Protein AF-A0A7V5VJK3-F1 (afdb_monomer)

Structure (mmCIF, N/CA/C/O backbone):
data_AF-A0A7V5VJK3-F1
#
_entry.id   AF-A0A7V5VJK3-F1
#
loop_
_atom_site.group_PDB
_atom_site.id
_atom_site.type_symbol
_atom_site.label_atom_id
_atom_site.label_alt_id
_atom_site.label_comp_id
_atom_site.label_asym_id
_atom_site.label_entity_id
_atom_site.label_seq_id
_atom_site.pdbx_PDB_ins_code
_atom_site.Cartn_x
_atom_site.Cartn_y
_atom_site.Cartn_z
_atom_site.occupancy
_atom_site.B_iso_or_equiv
_atom_site.auth_seq_id
_atom_site.auth_comp_id
_atom_site.auth_asym_id
_atom_site.auth_atom_id
_atom_site.pdbx_PDB_model_num
ATOM 1 N N . MET A 1 1 ? -0.847 -10.893 2.875 1.00 89.81 1 MET A N 1
ATOM 2 C CA . MET A 1 1 ? -0.727 -10.102 1.629 1.00 89.81 1 MET A CA 1
ATOM 3 C C . MET A 1 1 ? 0.327 -10.731 0.725 1.00 89.81 1 MET A C 1
ATOM 5 O O . MET A 1 1 ? 1.360 -11.144 1.244 1.00 89.81 1 MET A O 1
ATOM 9 N N . LYS A 1 2 ? 0.098 -10.807 -0.590 1.00 94.25 2 LYS A N 1
ATOM 10 C CA . LYS A 1 2 ? 1.058 -11.355 -1.572 1.00 94.25 2 LYS A CA 1
ATOM 11 C C . LYS A 1 2 ? 1.403 -10.310 -2.643 1.00 94.25 2 LYS A C 1
ATOM 13 O O . LYS A 1 2 ? 0.717 -9.301 -2.771 1.00 94.25 2 LYS A O 1
ATOM 18 N N . PHE A 1 3 ? 2.493 -10.538 -3.374 1.00 97.00 3 PHE A N 1
ATOM 19 C CA . PHE A 1 3 ? 2.902 -9.752 -4.549 1.00 97.00 3 PHE A CA 1
ATOM 20 C C . PHE A 1 3 ? 3.316 -10.755 -5.639 1.00 97.00 3 PHE A C 1
ATOM 22 O O . PHE A 1 3 ? 4.485 -11.137 -5.682 1.00 97.00 3 PHE A O 1
ATOM 29 N N . PRO A 1 4 ? 2.345 -11.325 -6.377 1.00 96.88 4 PRO A N 1
ATOM 30 C CA . PRO A 1 4 ? 2.547 -12.589 -7.090 1.00 96.88 4 PRO A CA 1
ATOM 31 C C . PRO A 1 4 ? 3.161 -12.434 -8.486 1.00 96.88 4 PRO A C 1
ATOM 33 O O . PRO A 1 4 ? 3.700 -13.398 -9.019 1.00 96.88 4 PRO A O 1
ATOM 36 N N . VAL A 1 5 ? 3.077 -11.245 -9.088 1.00 97.44 5 VAL A N 1
ATOM 37 C CA . VAL A 1 5 ? 3.511 -11.014 -10.471 1.00 97.44 5 VAL A CA 1
ATOM 38 C C . VAL A 1 5 ? 4.935 -10.462 -10.485 1.00 97.44 5 VAL A C 1
ATOM 40 O O . VAL A 1 5 ? 5.184 -9.356 -9.996 1.00 97.44 5 VAL A O 1
ATOM 43 N N . ALA A 1 6 ? 5.868 -11.222 -11.061 1.00 96.31 6 ALA A N 1
ATOM 44 C CA . ALA A 1 6 ? 7.217 -10.744 -11.354 1.00 96.31 6 ALA A CA 1
ATOM 45 C C . ALA A 1 6 ? 7.194 -9.705 -12.489 1.00 96.31 6 ALA A C 1
ATOM 47 O O . ALA A 1 6 ? 6.340 -9.757 -13.373 1.00 96.31 6 ALA A O 1
ATOM 48 N N . GLY A 1 7 ? 8.129 -8.758 -12.476 1.00 97.00 7 GLY A N 1
ATOM 49 C CA . GLY A 1 7 ? 8.173 -7.682 -13.463 1.00 97.00 7 GLY A CA 1
ATOM 50 C C . GLY A 1 7 ? 9.153 -6.582 -13.075 1.00 97.00 7 GLY A C 1
ATOM 51 O O . GLY A 1 7 ? 10.074 -6.810 -12.293 1.00 97.00 7 GLY A O 1
ATOM 52 N N . SER A 1 8 ? 8.943 -5.382 -13.618 1.00 97.69 8 SER A N 1
ATOM 53 C CA . SER A 1 8 ? 9.831 -4.227 -13.416 1.00 97.69 8 SER A CA 1
ATOM 54 C C . SER A 1 8 ? 9.881 -3.735 -11.969 1.00 97.69 8 SER A C 1
ATOM 56 O O . SER A 1 8 ? 10.835 -3.071 -11.575 1.00 97.69 8 SER A O 1
ATOM 58 N N . ASN A 1 9 ? 8.841 -4.030 -11.184 1.00 98.12 9 ASN A N 1
ATOM 59 C CA . ASN A 1 9 ? 8.584 -3.480 -9.853 1.00 98.12 9 ASN A CA 1
ATOM 60 C C . ASN A 1 9 ? 8.499 -1.947 -9.840 1.00 98.12 9 ASN A C 1
ATOM 62 O O . ASN A 1 9 ? 8.564 -1.334 -8.775 1.00 98.12 9 ASN A O 1
ATOM 66 N N . THR A 1 10 ? 8.359 -1.317 -11.007 1.00 98.50 10 THR A N 1
ATOM 67 C CA . THR A 1 10 ? 8.289 0.136 -11.134 1.00 98.50 10 THR A CA 1
ATOM 68 C C . THR A 1 10 ? 6.913 0.623 -10.732 1.00 98.50 10 THR A C 1
ATOM 70 O O . THR A 1 10 ? 5.905 0.119 -11.231 1.00 98.50 10 THR A O 1
ATOM 73 N N . VAL A 1 11 ? 6.873 1.636 -9.864 1.00 98.56 11 VAL A N 1
ATOM 74 C CA . VAL A 1 11 ? 5.638 2.380 -9.612 1.00 98.56 11 VAL A CA 1
ATOM 75 C C . VAL A 1 11 ? 5.440 3.375 -10.754 1.00 98.56 11 VAL A C 1
ATOM 77 O O . VAL A 1 11 ? 6.137 4.387 -10.849 1.00 98.56 11 VAL A O 1
ATOM 80 N N . GLU A 1 12 ? 4.510 3.077 -11.650 1.00 98.56 12 GLU A N 1
ATOM 81 C CA . GLU A 1 12 ? 4.280 3.861 -12.861 1.00 98.56 12 GLU A CA 1
ATOM 82 C C . GLU A 1 12 ? 3.455 5.131 -12.604 1.00 98.56 12 GLU A C 1
ATOM 84 O O . GLU A 1 12 ? 2.746 5.292 -11.602 1.00 98.56 12 GLU A O 1
ATOM 89 N N . LYS A 1 13 ? 3.524 6.071 -13.553 1.00 97.50 13 LYS A N 1
ATOM 90 C CA . LYS A 1 13 ? 2.680 7.269 -13.539 1.00 97.50 13 LYS A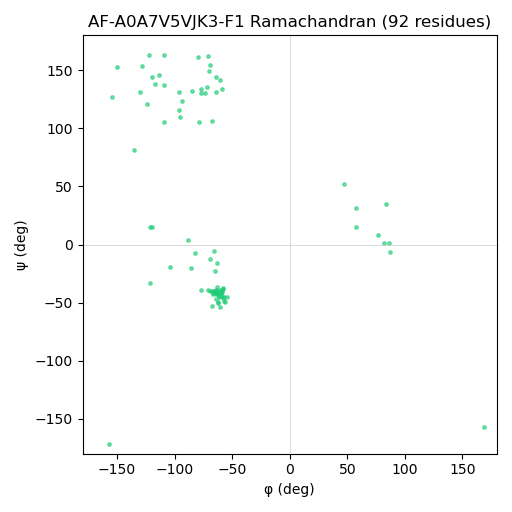 CA 1
ATOM 91 C C . LYS A 1 13 ? 1.202 6.857 -13.562 1.00 97.50 13 LYS A C 1
ATOM 93 O O . LYS A 1 13 ? 0.790 6.024 -14.357 1.00 97.50 13 LYS A O 1
ATOM 98 N N . GLY A 1 14 ? 0.391 7.470 -12.700 1.00 96.88 14 GLY A N 1
ATOM 99 C CA . GLY A 1 14 ? -1.039 7.149 -12.585 1.00 96.88 14 GLY A CA 1
ATOM 100 C C . GLY A 1 14 ? -1.369 5.982 -11.645 1.00 96.88 14 GLY A C 1
ATOM 101 O O . GLY A 1 14 ? -2.550 5.681 -11.474 1.00 96.88 14 GLY A O 1
ATOM 102 N N . PHE A 1 15 ? -0.356 5.386 -11.008 1.00 97.88 15 PHE A N 1
ATOM 103 C CA . PHE A 1 15 ? -0.465 4.427 -9.905 1.00 97.88 15 PHE A CA 1
ATOM 104 C C . PHE A 1 15 ? 0.018 5.070 -8.591 1.00 97.88 15 PHE A C 1
ATOM 106 O O . PHE A 1 15 ? 0.658 6.124 -8.644 1.00 97.88 15 PHE A O 1
ATOM 113 N N . PRO A 1 16 ? -0.286 4.535 -7.399 1.00 98.12 16 PRO A N 1
ATOM 114 C CA . PRO A 1 16 ? -1.046 3.316 -7.131 1.00 98.12 16 PRO A CA 1
ATOM 115 C C . PRO A 1 16 ? -2.538 3.425 -7.473 1.00 98.12 16 PRO A C 1
ATOM 117 O O . PRO A 1 16 ? -3.100 4.519 -7.476 1.00 98.12 16 PRO A O 1
ATOM 120 N N . ARG A 1 17 ? -3.181 2.286 -7.760 1.00 98.25 17 ARG A N 1
ATOM 121 C CA . ARG A 1 17 ? -4.642 2.180 -7.926 1.00 98.25 17 ARG A CA 1
ATOM 122 C C . ARG A 1 17 ? -5.180 1.031 -7.093 1.00 98.25 17 ARG A C 1
ATOM 124 O O . ARG A 1 17 ? -4.657 -0.077 -7.177 1.00 98.25 17 ARG A O 1
ATOM 131 N N . TYR A 1 18 ? -6.231 1.287 -6.326 1.00 98.44 18 TYR A N 1
ATOM 132 C CA . TYR A 1 18 ? -6.905 0.257 -5.548 1.00 98.44 18 TYR A CA 1
ATOM 133 C C . TYR A 1 18 ? -8.124 -0.282 -6.292 1.00 98.44 18 TYR A C 1
ATOM 135 O O . TYR A 1 18 ? -8.943 0.497 -6.774 1.00 98.44 18 TYR A O 1
ATOM 143 N N . ALA A 1 19 ? -8.248 -1.605 -6.376 1.00 98.00 19 ALA A N 1
ATOM 144 C CA . ALA A 1 19 ? -9.427 -2.273 -6.915 1.00 98.00 19 ALA A CA 1
ATOM 145 C C . ALA A 1 19 ? -9.554 -3.683 -6.325 1.00 98.00 19 ALA A C 1
ATOM 147 O O . ALA A 1 19 ? -8.610 -4.466 -6.406 1.00 98.00 19 ALA A O 1
ATOM 148 N N . ALA A 1 20 ? -10.721 -4.009 -5.759 1.00 95.81 20 ALA A N 1
ATOM 149 C CA . ALA A 1 20 ? -11.081 -5.356 -5.297 1.00 95.81 20 ALA A CA 1
ATOM 150 C C . ALA A 1 20 ? -9.990 -6.047 -4.445 1.00 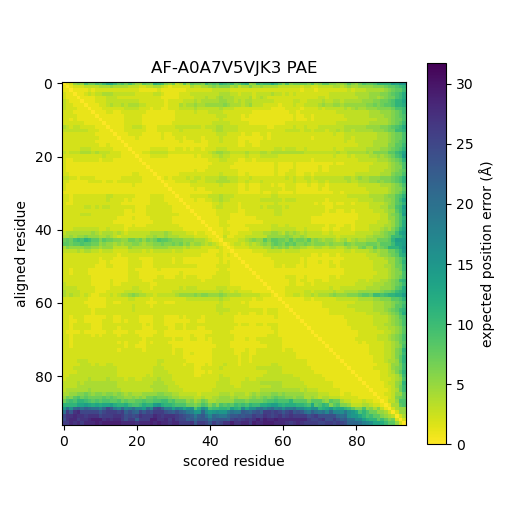95.81 20 ALA A C 1
ATOM 152 O O . ALA A 1 20 ? -9.545 -7.154 -4.749 1.00 95.81 20 ALA A O 1
ATOM 153 N N . GLY A 1 21 ? -9.505 -5.375 -3.395 1.00 96.94 21 GLY A N 1
ATOM 154 C CA . GLY A 1 21 ? -8.483 -5.946 -2.510 1.00 96.94 21 GLY A CA 1
ATOM 155 C C . GLY A 1 21 ? -7.059 -5.946 -3.076 1.00 96.94 21 GLY A C 1
ATOM 156 O O . GLY A 1 21 ? -6.163 -6.550 -2.473 1.00 96.94 21 GLY A O 1
ATOM 157 N N . ARG A 1 22 ? -6.839 -5.296 -4.228 1.00 98.44 22 ARG A N 1
ATOM 158 C CA . ARG A 1 22 ? -5.538 -5.188 -4.894 1.00 98.44 22 ARG A CA 1
ATOM 159 C C . ARG A 1 22 ? -5.069 -3.745 -4.986 1.00 98.44 22 ARG A C 1
ATOM 161 O O . ARG A 1 22 ? -5.847 -2.864 -5.342 1.00 98.44 22 ARG A O 1
ATOM 168 N N . VAL A 1 23 ? -3.780 -3.526 -4.734 1.00 98.56 23 VAL A N 1
ATOM 169 C CA . VAL A 1 23 ? -3.089 -2.254 -4.985 1.00 98.56 23 VAL A CA 1
ATOM 170 C C . VAL A 1 23 ? -2.141 -2.441 -6.158 1.00 98.56 23 VAL A C 1
ATOM 172 O O . VAL A 1 23 ? -1.086 -3.056 -6.018 1.00 98.56 23 VAL A O 1
ATOM 175 N N . TRP A 1 24 ? -2.521 -1.908 -7.310 1.00 98.69 24 TRP A N 1
ATOM 176 C CA . TRP A 1 24 ? -1.716 -1.920 -8.524 1.00 98.69 24 TRP A CA 1
ATOM 177 C C . TRP A 1 24 ? -0.620 -0.868 -8.439 1.00 98.69 24 TRP A C 1
ATOM 179 O O . TRP A 1 24 ? -0.902 0.273 -8.073 1.00 98.69 24 TRP A O 1
ATOM 189 N N . ILE A 1 25 ? 0.606 -1.242 -8.801 1.00 98.56 25 ILE A N 1
ATOM 190 C CA . ILE A 1 25 ? 1.743 -0.312 -8.900 1.00 98.56 25 ILE A CA 1
ATOM 191 C C . ILE A 1 25 ? 2.089 0.039 -10.351 1.00 98.56 25 ILE A C 1
ATOM 193 O O . ILE A 1 25 ? 2.721 1.061 -10.597 1.00 98.56 25 ILE A O 1
ATOM 197 N N . ASN A 1 26 ? 1.646 -0.788 -11.295 1.00 98.56 26 ASN A N 1
ATOM 198 C CA . ASN A 1 26 ? 1.736 -0.595 -12.737 1.00 98.56 26 ASN A CA 1
ATOM 199 C C . ASN A 1 26 ? 0.643 -1.429 -13.431 1.00 98.56 26 ASN A C 1
ATOM 201 O O . ASN A 1 26 ? -0.223 -1.995 -12.760 1.00 98.56 26 ASN A O 1
ATOM 205 N N . GLY A 1 27 ? 0.669 -1.509 -14.764 1.00 98.12 27 GLY A N 1
ATOM 206 C CA . GLY A 1 27 ? -0.328 -2.253 -15.544 1.00 98.12 27 GLY A CA 1
ATOM 207 C C . GLY A 1 27 ? -0.378 -3.771 -15.304 1.00 98.12 27 GLY A C 1
ATOM 208 O O . GLY A 1 27 ? -1.370 -4.394 -15.669 1.00 98.12 27 GLY A O 1
ATOM 209 N N . ALA A 1 28 ? 0.649 -4.371 -14.693 1.00 98.00 28 ALA A N 1
ATOM 210 C CA . ALA A 1 28 ? 0.760 -5.826 -14.532 1.00 98.00 28 ALA A CA 1
ATOM 211 C C . ALA A 1 28 ? 0.869 -6.284 -13.069 1.00 98.00 28 ALA A C 1
ATOM 213 O O . ALA A 1 28 ? 0.399 -7.364 -12.715 1.00 98.00 28 ALA A O 1
ATOM 214 N N . GLN A 1 29 ? 1.499 -5.483 -12.214 1.00 98.62 29 GLN A N 1
ATOM 215 C CA . GLN A 1 29 ? 1.910 -5.881 -10.875 1.00 98.62 29 GLN A CA 1
ATOM 216 C C . GLN A 1 29 ? 1.073 -5.198 -9.801 1.00 98.62 29 GLN A C 1
ATOM 218 O O . GLN A 1 29 ? 0.804 -3.992 -9.839 1.00 98.62 29 GLN A O 1
ATOM 223 N N . TYR A 1 30 ? 0.703 -5.987 -8.797 1.00 98.69 30 TYR A N 1
ATOM 224 C CA . TYR A 1 30 ? -0.141 -5.548 -7.702 1.00 98.69 30 TYR A CA 1
ATOM 225 C C . TYR A 1 30 ? 0.162 -6.299 -6.408 1.00 98.69 30 TYR A C 1
ATOM 227 O O . TYR A 1 30 ? 0.577 -7.459 -6.407 1.00 98.69 30 TYR A O 1
ATOM 235 N N . PHE A 1 31 ? -0.105 -5.637 -5.290 1.00 98.50 31 PHE A N 1
ATOM 236 C CA . PHE A 1 31 ? -0.225 -6.279 -3.988 1.00 98.50 31 PHE A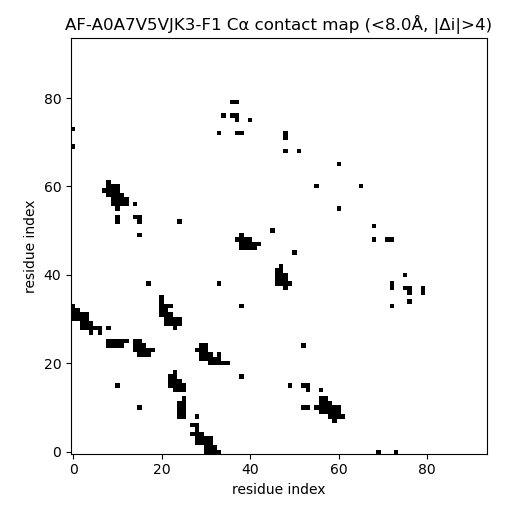 CA 1
ATOM 237 C C . PHE A 1 31 ? -1.648 -6.799 -3.814 1.00 98.50 31 P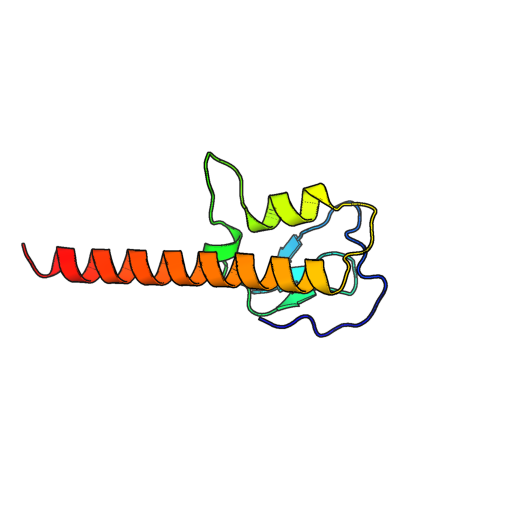HE A C 1
ATOM 239 O O . PHE A 1 31 ? -2.591 -6.052 -4.052 1.00 98.50 31 PHE A O 1
ATOM 246 N N . GLU A 1 32 ? -1.818 -8.048 -3.388 1.00 97.81 32 GLU A N 1
ATOM 247 C CA . GLU A 1 32 ? -3.133 -8.655 -3.144 1.00 97.81 32 GLU A CA 1
ATOM 248 C C . GLU A 1 32 ? -3.375 -8.979 -1.670 1.00 97.81 32 GLU A C 1
ATOM 250 O O . GLU A 1 32 ? -2.462 -9.372 -0.932 1.00 97.81 32 GLU A O 1
ATOM 255 N N . GLY A 1 33 ? -4.636 -8.851 -1.257 1.00 96.75 33 GLY A N 1
ATOM 256 C CA . GLY A 1 33 ? -5.053 -9.005 0.134 1.00 96.75 33 GLY A CA 1
ATOM 257 C C . GLY A 1 33 ? -4.864 -7.721 0.939 1.00 96.75 33 GLY A C 1
ATOM 258 O O . GLY A 1 33 ? -4.493 -7.790 2.108 1.00 96.75 33 GLY A O 1
ATOM 259 N N . VAL A 1 34 ? -5.064 -6.562 0.305 1.00 97.62 34 VAL A N 1
ATOM 260 C CA . VAL A 1 34 ? -5.092 -5.254 0.970 1.00 97.62 34 VAL A CA 1
ATOM 261 C C . VAL A 1 34 ? -6.549 -4.912 1.279 1.00 97.62 34 VAL A C 1
ATOM 263 O O . VAL A 1 34 ? -7.333 -4.654 0.365 1.00 97.62 34 VAL A O 1
ATOM 266 N N . GLY A 1 35 ? -6.931 -4.922 2.557 1.00 97.44 35 GLY A N 1
ATOM 267 C CA . GLY A 1 35 ? -8.282 -4.533 2.973 1.00 97.44 35 GLY A CA 1
ATOM 268 C C . GLY A 1 35 ? -8.570 -3.062 2.659 1.00 97.44 35 GLY A C 1
ATOM 269 O O . GLY A 1 35 ? -7.679 -2.220 2.773 1.00 97.44 35 GLY A O 1
ATOM 270 N N . GLU A 1 36 ? -9.809 -2.740 2.278 1.00 97.62 36 GLU A N 1
ATOM 271 C CA . GLU A 1 36 ? -10.187 -1.366 1.908 1.00 97.62 36 GLU A CA 1
ATOM 272 C C . GLU A 1 36 ? -9.959 -0.388 3.067 1.00 97.62 36 GLU A C 1
ATOM 274 O O . GLU A 1 36 ? -9.419 0.697 2.865 1.00 97.62 36 GLU A O 1
ATOM 279 N N . ALA A 1 37 ? -10.291 -0.800 4.295 1.00 97.19 37 ALA A N 1
ATOM 280 C CA . ALA A 1 37 ? -10.066 0.006 5.489 1.00 97.19 37 ALA A CA 1
ATOM 281 C C . ALA A 1 37 ? -8.577 0.341 5.688 1.00 97.19 37 ALA A C 1
ATOM 283 O O . ALA A 1 37 ? -8.246 1.490 5.962 1.00 97.19 37 ALA A O 1
ATOM 284 N N . ALA A 1 38 ? -7.670 -0.621 5.472 1.00 97.56 38 ALA A N 1
ATOM 285 C CA . ALA A 1 38 ? -6.228 -0.383 5.559 1.00 97.56 38 ALA A CA 1
ATOM 286 C C . ALA A 1 38 ? -5.732 0.545 4.437 1.00 97.56 38 ALA A C 1
ATOM 288 O O . ALA A 1 38 ? -4.922 1.433 4.686 1.00 97.56 38 ALA A O 1
ATOM 289 N N . TRP A 1 39 ? -6.249 0.386 3.212 1.00 97.88 39 TRP A N 1
ATOM 290 C CA . TRP A 1 39 ? -5.935 1.274 2.087 1.00 97.88 39 TRP A CA 1
ATOM 291 C C . TRP A 1 39 ? -6.376 2.724 2.340 1.00 97.88 39 TRP A C 1
ATOM 293 O O . TRP A 1 39 ? -5.638 3.662 2.032 1.00 97.88 39 TRP A O 1
ATOM 303 N N . ARG A 1 40 ? -7.573 2.903 2.908 1.00 97.25 40 ARG A N 1
ATOM 304 C CA . ARG A 1 40 ? -8.171 4.211 3.212 1.00 97.25 40 ARG A CA 1
ATOM 305 C C . ARG A 1 40 ? -7.676 4.816 4.524 1.00 97.25 40 ARG A C 1
ATOM 307 O O . ARG A 1 40 ? -8.009 5.966 4.793 1.00 97.25 40 ARG A O 1
ATOM 314 N N . PHE A 1 41 ? -6.903 4.082 5.324 1.00 96.81 41 PHE A N 1
ATOM 315 C CA . PHE A 1 41 ? -6.425 4.554 6.618 1.00 96.81 41 PHE A CA 1
ATOM 316 C C . PHE A 1 41 ? -5.503 5.769 6.459 1.00 96.81 41 PHE A C 1
ATOM 318 O O . PHE A 1 41 ? -4.565 5.761 5.653 1.00 96.81 41 PHE A O 1
ATOM 325 N N . GLN A 1 42 ? -5.763 6.814 7.247 1.00 96.31 42 GLN A N 1
ATOM 326 C CA . GLN A 1 42 ? -5.030 8.073 7.189 1.00 96.31 42 GLN A CA 1
ATOM 327 C C . GLN A 1 42 ? -4.338 8.392 8.510 1.00 96.31 42 GLN A C 1
ATOM 329 O O . GLN A 1 42 ? -4.891 8.166 9.582 1.00 96.31 42 GLN A O 1
ATOM 334 N N . VAL A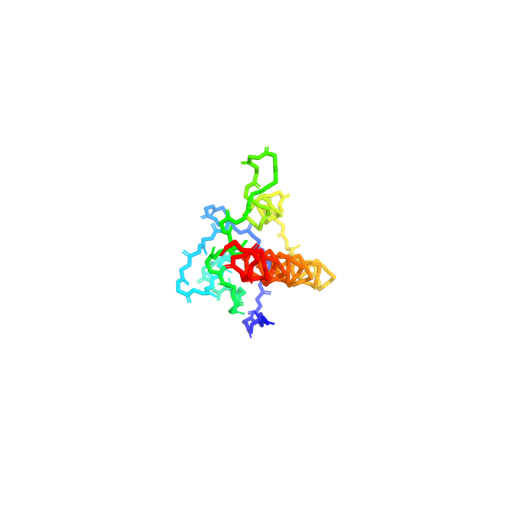 1 43 ? -3.154 8.998 8.421 1.00 91.94 43 VAL A N 1
ATOM 335 C CA . VAL A 1 43 ? -2.458 9.607 9.563 1.00 91.94 43 VAL A CA 1
ATOM 336 C C . VAL A 1 43 ? -2.172 11.060 9.208 1.00 91.94 43 VAL A C 1
ATOM 338 O O . VAL A 1 43 ? -1.548 11.335 8.184 1.00 91.94 43 VAL A O 1
ATOM 341 N N . GLY A 1 44 ? -2.682 11.997 10.013 1.00 86.62 44 GLY A N 1
ATOM 342 C CA . GLY A 1 44 ? -2.524 13.435 9.757 1.00 86.62 44 GLY A CA 1
ATOM 343 C C . GLY A 1 44 ? -3.069 13.889 8.393 1.00 86.62 44 GLY A C 1
ATOM 344 O O . GLY A 1 44 ? -2.495 14.779 7.777 1.00 86.62 44 GLY A O 1
ATOM 345 N N . GLY A 1 45 ? -4.122 13.232 7.888 1.00 91.12 45 GLY A N 1
ATOM 346 C CA . GLY A 1 45 ? -4.739 13.508 6.582 1.00 91.12 45 GLY A CA 1
ATOM 347 C C . GLY A 1 45 ? -4.110 12.781 5.387 1.00 91.12 45 GLY A C 1
ATOM 348 O O . GLY A 1 45 ? -4.655 12.827 4.285 1.00 91.12 45 GLY A O 1
ATOM 349 N N . TYR A 1 46 ? -2.999 12.064 5.578 1.00 93.00 46 TYR A N 1
ATOM 350 C CA . TYR A 1 46 ? -2.341 11.337 4.493 1.00 93.00 46 TYR A CA 1
ATOM 351 C C . TYR A 1 46 ? -2.804 9.881 4.424 1.00 93.00 46 TYR A C 1
ATOM 353 O O . TYR A 1 46 ? -2.614 9.160 5.405 1.00 93.00 46 TYR A O 1
ATOM 361 N N . PRO A 1 47 ? -3.329 9.400 3.278 1.00 96.56 47 PRO A N 1
ATOM 362 C CA . PRO A 1 47 ? -3.566 7.974 3.072 1.00 96.56 47 PRO A CA 1
ATOM 363 C C . PRO A 1 47 ? -2.218 7.249 3.002 1.00 96.56 47 PRO A C 1
ATOM 365 O O . PRO A 1 47 ? -1.476 7.386 2.028 1.00 96.56 47 PRO A O 1
ATOM 368 N N . VAL A 1 48 ? -1.876 6.512 4.062 1.00 97.12 48 VAL A N 1
ATOM 369 C CA . VAL A 1 48 ? -0.503 6.035 4.310 1.00 97.12 48 VAL A CA 1
ATOM 370 C C . VAL A 1 48 ? -0.024 5.104 3.193 1.00 97.12 48 VAL A C 1
ATOM 372 O O . VAL A 1 48 ? 1.049 5.312 2.623 1.00 97.12 48 VAL A O 1
ATOM 375 N N . CYS A 1 49 ? -0.842 4.109 2.836 1.00 97.50 49 CYS A N 1
ATOM 376 C CA . CYS A 1 49 ? -0.529 3.142 1.783 1.00 97.50 49 CYS A CA 1
ATOM 377 C C . CYS A 1 49 ? -0.385 3.791 0.402 1.00 97.50 49 CYS A C 1
ATOM 379 O O . CYS A 1 49 ? 0.506 3.424 -0.365 1.00 97.50 49 CYS A O 1
ATOM 381 N N . ASP A 1 50 ? -1.260 4.740 0.080 1.00 98.06 50 ASP A N 1
ATOM 382 C CA . ASP A 1 50 ? -1.238 5.458 -1.191 1.00 98.06 50 ASP A CA 1
ATOM 383 C C . ASP A 1 50 ? 0.000 6.356 -1.286 1.00 98.06 50 ASP A C 1
ATOM 385 O O . ASP A 1 50 ? 0.795 6.227 -2.221 1.00 98.06 50 ASP A O 1
ATOM 389 N N . LYS A 1 51 ? 0.222 7.205 -0.275 1.00 97.69 51 LYS A N 1
ATOM 3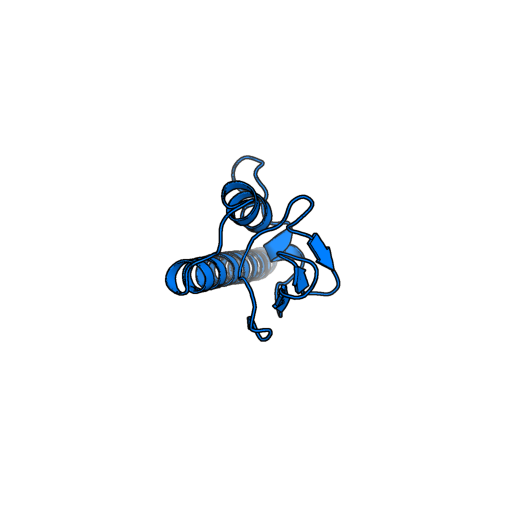90 C CA . LYS A 1 51 ? 1.356 8.130 -0.228 1.00 97.69 51 LYS A CA 1
ATOM 391 C C . LYS A 1 51 ? 2.692 7.398 -0.325 1.00 97.69 51 LYS A C 1
ATOM 393 O O . LYS A 1 51 ? 3.537 7.795 -1.124 1.00 97.69 51 LYS A O 1
ATOM 398 N N . TRP A 1 52 ? 2.870 6.307 0.424 1.00 98.19 52 TRP A N 1
ATOM 399 C CA . TRP A 1 52 ? 4.135 5.570 0.442 1.00 98.19 52 TRP A CA 1
ATOM 400 C C . TRP A 1 52 ? 4.548 5.073 -0.949 1.00 98.19 52 TRP A C 1
ATOM 402 O O . TRP A 1 52 ? 5.732 5.116 -1.278 1.00 98.19 52 TRP A O 1
ATOM 412 N N . LEU A 1 53 ? 3.592 4.630 -1.775 1.00 98.31 53 LEU A N 1
ATOM 413 C CA . LEU A 1 53 ? 3.855 4.222 -3.159 1.00 98.31 53 LEU A CA 1
ATOM 414 C C . LEU A 1 53 ? 4.025 5.432 -4.086 1.00 98.31 53 LEU A C 1
ATOM 416 O O . LEU A 1 53 ? 4.904 5.416 -4.946 1.00 98.31 53 LEU A O 1
ATOM 420 N N . LYS A 1 54 ? 3.233 6.499 -3.907 1.00 98.06 54 LYS A N 1
ATOM 421 C CA . LYS A 1 54 ? 3.361 7.735 -4.702 1.00 98.06 54 LYS A CA 1
ATOM 422 C C . LYS A 1 54 ? 4.742 8.371 -4.585 1.00 98.06 54 LYS A C 1
ATOM 424 O O . LYS A 1 54 ? 5.298 8.772 -5.604 1.00 98.06 54 LYS A O 1
ATOM 429 N N . ASP A 1 55 ? 5.312 8.385 -3.384 1.00 97.81 55 ASP A N 1
ATOM 430 C CA . ASP A 1 55 ? 6.655 8.914 -3.109 1.00 97.81 55 ASP A CA 1
ATOM 431 C C . ASP A 1 55 ? 7.771 8.084 -3.795 1.00 97.81 55 ASP A C 1
ATOM 433 O O . ASP A 1 55 ? 8.946 8.444 -3.761 1.00 97.81 55 ASP A O 1
ATOM 437 N N . ARG A 1 56 ? 7.416 6.963 -4.439 1.00 98.12 56 ARG A N 1
ATOM 438 C CA . ARG A 1 56 ? 8.32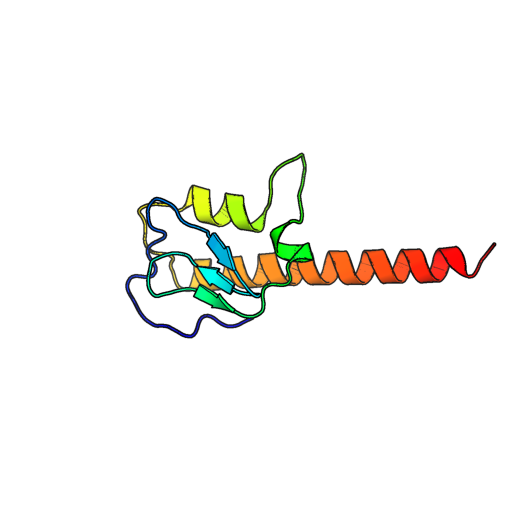0 6.044 -5.148 1.00 98.12 56 ARG A CA 1
ATOM 439 C C . ARG A 1 56 ? 8.000 5.907 -6.635 1.00 98.12 56 ARG A C 1
ATOM 441 O O . ARG A 1 56 ? 8.473 4.979 -7.285 1.00 98.12 56 ARG A O 1
ATOM 448 N N . ARG A 1 57 ? 7.191 6.810 -7.190 1.00 98.00 57 ARG A N 1
ATOM 449 C CA . ARG A 1 57 ? 6.887 6.829 -8.627 1.00 98.00 57 ARG A CA 1
ATOM 450 C C . ARG A 1 57 ? 8.145 7.022 -9.466 1.00 98.00 57 ARG A C 1
ATOM 452 O O . ARG A 1 57 ? 9.014 7.814 -9.121 1.00 98.00 57 ARG A O 1
ATOM 459 N N . GLY A 1 58 ? 8.204 6.322 -10.595 1.00 97.06 58 GLY A N 1
ATOM 460 C CA . GLY A 1 58 ? 9.305 6.408 -11.556 1.00 97.06 58 GLY A CA 1
ATOM 461 C C . GLY A 1 58 ? 10.532 5.567 -11.201 1.00 97.06 58 GLY A C 1
ATOM 462 O O . GLY A 1 58 ? 11.496 5.578 -11.958 1.00 97.06 58 GLY A O 1
ATOM 463 N N . ARG A 1 59 ? 10.504 4.813 -10.095 1.00 96.00 59 ARG A N 1
ATOM 464 C CA . ARG A 1 59 ? 11.579 3.890 -9.712 1.00 96.00 59 ARG A CA 1
ATOM 465 C C . ARG A 1 59 ? 11.056 2.490 -9.418 1.00 96.00 59 ARG A C 1
ATOM 467 O O . ARG A 1 59 ? 9.903 2.320 -9.018 1.00 96.00 59 ARG A O 1
ATOM 474 N N . ALA A 1 60 ? 11.929 1.504 -9.594 1.00 98.31 60 ALA A N 1
ATOM 475 C CA . ALA A 1 60 ? 11.677 0.133 -9.182 1.00 98.31 60 ALA A CA 1
ATOM 476 C C . ALA A 1 60 ? 11.724 0.017 -7.652 1.00 98.31 60 ALA A C 1
ATOM 478 O O . ALA A 1 60 ? 12.614 0.573 -7.001 1.00 98.31 60 ALA A O 1
ATOM 479 N N . LEU A 1 61 ? 10.763 -0.704 -7.078 1.00 98.50 61 LEU A N 1
ATOM 480 C CA . LEU A 1 61 ? 10.808 -1.107 -5.680 1.00 98.50 61 LEU A CA 1
ATOM 481 C C . LEU A 1 61 ? 11.837 -2.221 -5.514 1.00 98.50 61 LEU A C 1
ATOM 483 O O . LEU A 1 61 ? 11.808 -3.230 -6.223 1.00 98.50 61 LEU A O 1
ATOM 487 N N . THR A 1 62 ? 12.719 -2.060 -4.536 1.00 98.38 62 THR A N 1
ATOM 488 C CA . THR A 1 62 ? 13.593 -3.157 -4.109 1.00 98.38 62 THR A CA 1
ATOM 489 C C . THR A 1 62 ? 12.791 -4.231 -3.367 1.00 98.38 62 THR A C 1
ATOM 491 O O . THR A 1 62 ? 11.703 -3.972 -2.848 1.00 98.38 62 THR A O 1
ATOM 494 N N . ASN A 1 63 ? 13.344 -5.439 -3.234 1.00 97.12 63 ASN A N 1
ATOM 495 C CA . ASN A 1 63 ? 12.714 -6.493 -2.427 1.00 97.12 63 ASN A CA 1
ATOM 496 C C . ASN A 1 63 ? 12.491 -6.064 -0.968 1.00 97.12 63 ASN A C 1
ATOM 498 O O . ASN A 1 63 ? 11.454 -6.381 -0.384 1.00 97.12 63 ASN A O 1
ATOM 502 N N . ALA A 1 64 ? 13.431 -5.303 -0.398 1.00 98.31 64 ALA A N 1
ATOM 503 C CA . ALA A 1 64 ? 13.294 -4.746 0.943 1.00 98.31 64 ALA A CA 1
ATOM 504 C C . ALA A 1 64 ? 12.101 -3.785 1.024 1.00 98.31 64 ALA A C 1
ATOM 506 O O . ALA A 1 64 ? 11.300 -3.874 1.945 1.00 98.31 64 ALA A O 1
ATOM 507 N N . GLU A 1 65 ? 11.918 -2.929 0.022 1.00 98.38 65 GLU A N 1
ATOM 508 C CA . GLU A 1 65 ? 10.799 -1.989 -0.036 1.00 98.38 65 GLU A CA 1
ATOM 509 C C . GLU A 1 65 ? 9.453 -2.668 -0.260 1.00 98.38 65 GLU A C 1
ATOM 511 O O . GLU A 1 65 ? 8.470 -2.305 0.384 1.00 98.38 65 GLU A O 1
ATOM 516 N N . ILE A 1 66 ? 9.400 -3.688 -1.116 1.00 98.31 66 ILE A N 1
ATOM 517 C CA . ILE A 1 66 ? 8.220 -4.547 -1.249 1.00 98.31 66 ILE A CA 1
ATOM 518 C C . ILE A 1 66 ? 7.859 -5.113 0.128 1.00 98.31 66 ILE A C 1
ATOM 520 O O . ILE A 1 66 ? 6.691 -5.062 0.518 1.00 98.31 66 ILE A O 1
ATOM 524 N N . GLN A 1 67 ? 8.849 -5.593 0.890 1.00 98.25 67 GLN A N 1
ATOM 525 C CA . GLN A 1 67 ? 8.638 -6.115 2.238 1.00 98.25 67 GLN A CA 1
ATOM 526 C C . GLN A 1 67 ? 8.193 -5.036 3.234 1.00 98.25 67 GLN A C 1
ATOM 528 O O . GLN A 1 67 ? 7.247 -5.269 3.988 1.00 98.25 67 GLN A O 1
ATOM 533 N N . THR A 1 68 ? 8.795 -3.846 3.197 1.00 98.38 68 THR A N 1
ATOM 534 C CA . THR A 1 68 ? 8.376 -2.691 4.003 1.00 98.38 68 THR A CA 1
ATOM 535 C C . THR A 1 68 ? 6.919 -2.335 3.732 1.00 98.38 68 THR A C 1
ATOM 537 O O . THR A 1 68 ? 6.147 -2.155 4.669 1.00 98.38 68 THR A O 1
ATOM 540 N N . TYR A 1 69 ? 6.501 -2.301 2.465 1.00 98.38 69 TYR A N 1
ATOM 541 C CA . TYR A 1 69 ? 5.106 -2.041 2.125 1.00 98.38 69 TYR A CA 1
ATOM 542 C C . TYR A 1 69 ? 4.165 -3.097 2.717 1.00 98.38 69 TYR A C 1
ATOM 544 O O . TYR A 1 69 ? 3.109 -2.752 3.248 1.00 98.38 69 TYR A O 1
ATOM 552 N N . ARG A 1 70 ? 4.566 -4.380 2.716 1.00 98.06 70 ARG A N 1
ATOM 553 C CA . ARG A 1 70 ? 3.785 -5.441 3.379 1.00 98.06 70 ARG A CA 1
ATOM 554 C C . ARG A 1 70 ? 3.629 -5.201 4.872 1.00 98.06 70 ARG A C 1
ATOM 556 O O . ARG A 1 70 ? 2.531 -5.372 5.393 1.00 98.06 70 ARG A O 1
ATOM 563 N N . GLN A 1 71 ? 4.710 -4.815 5.542 1.00 98.25 71 GLN A N 1
ATOM 564 C CA . GLN A 1 71 ? 4.697 -4.531 6.976 1.00 98.25 71 GLN A CA 1
ATOM 565 C C . GLN A 1 71 ? 3.801 -3.337 7.303 1.00 98.25 71 GLN A C 1
ATOM 567 O O . GLN A 1 71 ? 3.049 -3.407 8.268 1.00 98.25 71 GLN A O 1
ATOM 572 N N . ILE A 1 72 ? 3.809 -2.292 6.469 1.00 97.81 72 ILE A N 1
ATOM 573 C CA . ILE A 1 72 ? 2.910 -1.140 6.619 1.00 97.81 72 ILE A CA 1
ATOM 574 C C . ILE A 1 72 ? 1.450 -1.589 6.534 1.00 97.81 72 ILE A C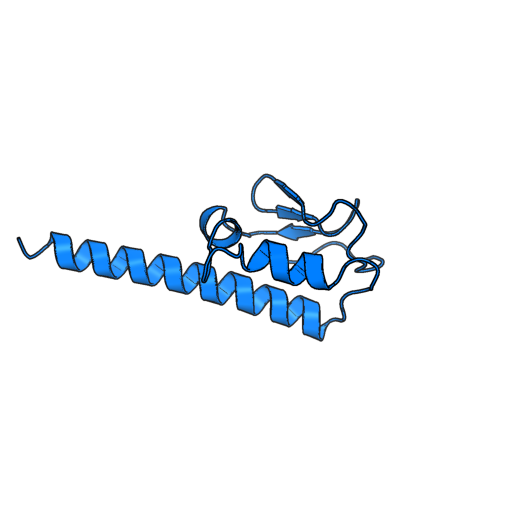 1
ATOM 576 O O . ILE A 1 72 ? 0.679 -1.327 7.451 1.00 97.81 72 ILE A O 1
ATOM 580 N N . VAL A 1 73 ? 1.068 -2.306 5.472 1.00 97.94 73 VAL A N 1
ATOM 581 C CA . VAL A 1 73 ? -0.320 -2.777 5.305 1.00 97.94 73 VAL A CA 1
ATOM 582 C C . VAL A 1 73 ? -0.741 -3.680 6.469 1.00 97.94 73 VAL A C 1
ATOM 584 O O . VAL A 1 73 ? -1.862 -3.559 6.965 1.00 97.94 73 VAL A O 1
ATOM 587 N N . TYR A 1 74 ? 0.151 -4.566 6.921 1.00 97.88 74 TYR A N 1
ATOM 588 C CA . TYR A 1 74 ? -0.101 -5.438 8.066 1.00 97.88 74 TYR A CA 1
ATOM 589 C C . TYR A 1 74 ? -0.319 -4.639 9.355 1.00 97.88 74 TYR A C 1
ATOM 591 O O . TYR A 1 74 ? -1.330 -4.841 10.019 1.00 97.88 74 TYR A O 1
ATOM 599 N N . ALA A 1 75 ? 0.575 -3.700 9.673 1.00 97.81 75 ALA A N 1
ATOM 600 C CA . ALA A 1 75 ? 0.471 -2.873 10.871 1.00 97.81 75 ALA A CA 1
ATOM 601 C C . ALA A 1 75 ? -0.842 -2.082 10.897 1.00 97.81 75 ALA A C 1
ATOM 603 O O . ALA A 1 75 ? -1.536 -2.095 11.906 1.00 97.81 75 ALA A O 1
ATOM 604 N N . LEU A 1 76 ? -1.236 -1.476 9.772 1.00 97.19 76 LEU A N 1
ATOM 605 C CA . LEU A 1 76 ? -2.504 -0.747 9.669 1.00 97.19 76 LEU A CA 1
ATOM 606 C C . LEU A 1 76 ? -3.721 -1.662 9.843 1.00 97.19 76 LEU A C 1
ATOM 608 O O . LEU A 1 76 ? -4.685 -1.293 10.509 1.00 97.19 76 LEU A O 1
ATOM 612 N N . SER A 1 77 ? -3.672 -2.862 9.262 1.00 96.62 77 SER A N 1
ATOM 613 C CA . SER A 1 77 ? -4.739 -3.857 9.424 1.00 96.62 77 SER A CA 1
ATOM 614 C C . SER A 1 77 ? -4.874 -4.290 10.885 1.00 96.62 77 SER A C 1
ATOM 616 O O . SER A 1 7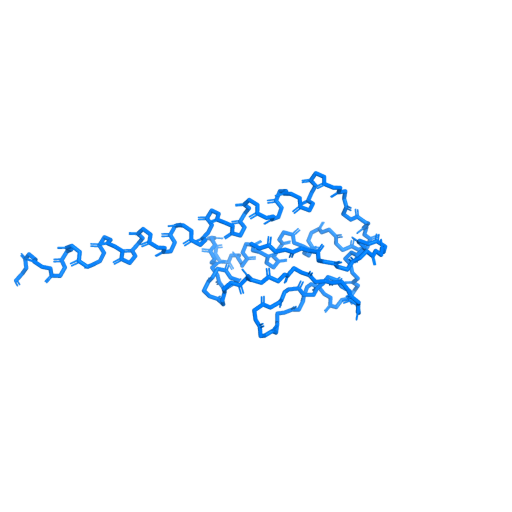7 ? -5.987 -4.421 11.389 1.00 96.62 77 SER A O 1
ATOM 618 N N . GLU A 1 78 ? -3.749 -4.460 11.579 1.00 97.75 78 GLU A N 1
ATOM 619 C CA . GLU A 1 78 ? -3.728 -4.834 12.990 1.00 97.75 78 GLU A CA 1
ATOM 620 C C . GLU A 1 78 ? -4.193 -3.690 13.898 1.00 97.75 78 GLU A C 1
ATOM 622 O O . GLU A 1 78 ? -4.971 -3.919 14.820 1.00 97.75 78 GLU A O 1
ATOM 627 N N . THR A 1 79 ? -3.814 -2.444 13.598 1.00 96.69 79 THR A N 1
ATOM 628 C CA . THR A 1 79 ? -4.344 -1.257 14.283 1.00 96.69 79 THR A CA 1
ATOM 629 C C . THR A 1 79 ? -5.865 -1.192 14.174 1.00 96.69 79 THR A C 1
ATOM 631 O O . THR A 1 79 ? -6.541 -1.051 15.189 1.00 96.69 79 THR A O 1
ATOM 634 N N . LEU A 1 80 ? -6.418 -1.365 12.971 1.00 96.31 80 LEU A N 1
ATOM 635 C CA . LEU A 1 80 ? -7.866 -1.381 12.748 1.00 96.31 80 LEU A CA 1
ATOM 636 C C . LEU A 1 80 ? -8.565 -2.501 13.530 1.00 96.31 80 LEU A C 1
ATOM 638 O O . LEU A 1 80 ? -9.618 -2.276 14.125 1.00 96.31 80 LEU A O 1
ATOM 642 N N . ARG A 1 81 ? -7.968 -3.698 13.563 1.00 96.81 81 ARG A N 1
ATOM 643 C CA . ARG A 1 81 ? -8.486 -4.835 14.333 1.00 96.81 81 ARG A CA 1
ATOM 644 C C . ARG A 1 81 ? -8.525 -4.529 15.832 1.00 96.81 81 ARG A C 1
ATOM 646 O O . ARG A 1 81 ? -9.515 -4.836 16.491 1.00 96.81 81 ARG A O 1
ATOM 653 N N . LEU A 1 82 ? -7.456 -3.939 16.365 1.00 96.69 82 LEU A N 1
ATOM 654 C CA . LEU A 1 82 ? -7.355 -3.577 17.779 1.00 96.69 82 LEU A CA 1
ATOM 655 C C . LEU A 1 82 ? -8.339 -2.466 18.157 1.00 96.69 82 LEU A C 1
ATOM 657 O O . LEU A 1 82 ? -8.991 -2.585 19.187 1.00 96.69 82 LEU A O 1
ATOM 661 N N . MET A 1 83 ? -8.501 -1.440 17.316 1.00 94.19 83 MET A N 1
ATOM 662 C CA . MET A 1 83 ? -9.495 -0.381 17.531 1.00 94.19 83 MET A CA 1
ATOM 663 C C . MET A 1 83 ? -10.909 -0.964 17.661 1.00 94.19 83 MET A C 1
ATOM 665 O O . MET A 1 83 ? -11.583 -0.716 18.653 1.00 94.19 83 MET A O 1
ATOM 669 N N . ALA A 1 84 ? -11.309 -1.840 16.733 1.00 94.25 84 ALA A N 1
ATOM 670 C CA . ALA A 1 84 ? -12.620 -2.489 16.787 1.00 94.25 84 ALA A CA 1
ATOM 671 C C . ALA A 1 84 ? -12.803 -3.380 18.033 1.00 94.25 84 ALA A C 1
ATOM 673 O O . ALA A 1 84 ? -13.890 -3.442 18.612 1.00 94.25 84 ALA A O 1
ATOM 674 N N . ALA A 1 85 ? -11.742 -4.071 18.466 1.00 94.50 85 ALA A N 1
ATOM 675 C CA . ALA A 1 85 ? -11.777 -4.873 19.686 1.00 94.50 85 ALA A CA 1
ATOM 676 C C . ALA A 1 85 ? -11.971 -4.002 20.940 1.00 94.50 85 ALA A C 1
ATOM 678 O O . ALA A 1 85 ? -12.739 -4.375 21.823 1.00 94.50 85 ALA A O 1
ATOM 679 N N . ILE A 1 86 ? -11.319 -2.836 21.001 1.00 93.75 86 ILE A N 1
ATOM 680 C CA . ILE A 1 86 ? -11.480 -1.870 22.098 1.00 93.75 86 ILE A CA 1
ATOM 681 C C . ILE A 1 86 ? -12.916 -1.337 22.134 1.00 93.75 86 ILE A C 1
ATOM 683 O O . ILE A 1 86 ? -13.539 -1.360 23.195 1.00 93.75 86 ILE A O 1
ATOM 687 N N . ASP A 1 87 ? -13.464 -0.939 20.984 1.00 92.19 87 ASP A N 1
ATOM 688 C CA . ASP A 1 87 ? -14.840 -0.437 20.884 1.00 92.19 87 ASP A CA 1
ATOM 689 C C . ASP A 1 87 ? -15.861 -1.476 21.376 1.00 92.19 87 ASP A C 1
ATOM 691 O O . ASP A 1 87 ? -16.813 -1.143 22.083 1.00 92.19 87 ASP A O 1
ATOM 695 N N . THR A 1 88 ? -15.625 -2.755 21.065 1.00 91.12 88 THR A N 1
ATOM 696 C CA . THR A 1 88 ? -16.471 -3.872 21.515 1.00 91.12 88 THR A CA 1
ATOM 697 C C . THR A 1 88 ? -16.450 -4.029 23.037 1.00 91.12 88 THR A C 1
ATOM 699 O O . THR A 1 88 ? -17.495 -4.242 23.647 1.00 91.12 88 THR A O 1
ATOM 702 N N . VAL A 1 89 ? -15.273 -3.916 23.666 1.00 90.38 89 VAL A N 1
ATOM 703 C CA . VAL A 1 89 ? -15.147 -3.998 25.132 1.00 90.38 89 VAL A CA 1
ATOM 704 C C . VAL A 1 89 ? -15.839 -2.810 25.803 1.00 90.38 89 VAL A C 1
ATOM 706 O O . VAL A 1 89 ? -16.533 -3.001 26.798 1.00 90.38 89 VAL A O 1
ATOM 709 N N . TRP A 1 90 ? -15.708 -1.603 25.245 1.00 80.38 90 TRP A N 1
ATOM 710 C CA . TRP A 1 90 ? -16.324 -0.396 25.803 1.00 80.38 90 TRP A CA 1
ATOM 711 C C . TRP A 1 90 ? -17.860 -0.431 25.750 1.00 80.38 90 TRP A C 1
ATOM 713 O O . TRP A 1 90 ? -18.519 -0.059 26.718 1.00 80.38 90 TRP A O 1
ATOM 723 N N . GLN A 1 91 ? -18.450 -0.938 24.661 1.00 68.75 91 GLN A N 1
ATOM 724 C CA . GLN A 1 91 ? -19.910 -1.090 24.545 1.00 68.75 91 GLN A CA 1
ATOM 725 C C . GLN A 1 91 ? -20.507 -2.165 25.472 1.00 68.75 91 GLN A C 1
ATOM 727 O O . GLN A 1 91 ? -21.720 -2.201 25.647 1.00 68.75 91 GLN A O 1
ATOM 732 N N . GLY A 1 92 ? -19.683 -3.018 26.088 1.00 56.66 92 GLY A N 1
ATOM 733 C CA . GLY A 1 92 ? -20.110 -3.996 27.093 1.00 56.66 92 GLY A CA 1
ATOM 734 C C . GLY A 1 92 ? -20.118 -3.479 28.539 1.00 56.66 92 GLY A C 1
ATOM 735 O O . GLY A 1 92 ? -20.344 -4.277 29.447 1.00 56.66 92 GLY A O 1
ATOM 736 N N . GLN A 1 93 ? -19.830 -2.191 28.774 1.00 53.78 93 GLN A N 1
ATOM 737 C CA . GLN A 1 93 ? -19.723 -1.595 30.117 1.00 53.78 93 GLN A CA 1
ATOM 738 C C . GLN A 1 93 ? -20.688 -0.420 30.383 1.00 53.78 93 GLN A C 1
ATOM 740 O O . GLN A 1 93 ? -20.487 0.301 31.362 1.00 53.78 93 GLN A O 1
ATOM 745 N N . VAL A 1 94 ? -21.724 -0.225 29.554 1.00 48.16 94 VAL A N 1
ATOM 746 C CA . VAL A 1 94 ? -22.772 0.801 29.756 1.00 48.16 94 VAL A CA 1
ATOM 747 C C . VAL A 1 94 ? -24.145 0.156 29.871 1.00 48.16 94 VAL A C 1
ATOM 749 O O . VAL A 1 94 ? -24.437 -0.732 29.042 1.00 48.16 94 VAL A O 1
#

Foldseek 3Di:
DDWPDDDQQAQEPPDQDDDDQWTDSDPTTIDHNQDPQLQCDDDPRDRVLRVLSVVRHPHHQDPVRVVVSVVSSVVSVVVVVVVVVVVVVVVVPD

pLDDT: mean 95.0, std 8.65, range [48.16, 98.69]

Sequence (94 aa):
MKFPVAGSNTVEKGFPRYAAGRVWINGAQYFEGVGEAAWRFQVGGYPVCDKWLKDRRGRALTNAEIQTYRQIVYALSETLRLMAAIDTVWQGQV

Mean predicted aligned error: 3.61 Å

Solvent-accessible surface area (backbone atoms only — not comparable to full-atom values): 5340 Å² total; per-residue (Å²): 113,50,68,85,54,86,75,79,53,38,21,33,90,90,36,59,43,78,55,95,38,26,41,26,30,40,100,80,32,40,38,37,70,45,52,66,68,39,50,67,37,60,62,97,85,40,37,51,59,51,48,63,46,47,81,40,51,82,36,57,56,49,74,68,52,54,50,50,52,50,52,51,52,49,52,45,44,51,50,54,52,50,52,55,53,51,53,55,57,58,68,72,74,117

Secondary structure (DSSP, 8-state):
-B----S--BB-TT--EEETTEEESSSS-EEE---HHHHH-EETTEEHHHHHHHTTBTSBPPHHHHHHHHHHHHHHHHHHHHHHHHHHHHHT--

Nearest PDB structures (foldseek):
  4xqk-assembly1_A  TM=6.735E-01  e=3.717E-01  Lactococcus cremoris
  5ffj-assembly2_B  TM=6.727E-01  e=4.234E-01  Lactococcus lactis
  4xqk-assembly2_B  TM=6.135E-01  e=7.608E-01  Lactococcus cremoris
  7lo5-assembly1_D  TM=4.785E-01  e=1.054E+00  Deinococcus wulumuqiensis

Radius of gyration: 15.03 Å; Cα contacts (8 Å, |Δi|>4): 128; chains: 1; bounding box: 36×26×46 Å